Protein AF-A0A1G1I3Z3-F1 (afdb_monomer)

Mean predicted aligned error: 19.78 Å

Foldseek 3Di:
DDVVVLVVVLVVCVVVLLCVLVVNDDDPSNVVLVVNCVPDPVSVVVSVVSNVVVVVVVVVCVVCVVVDPVVVVDPPPPPDPPDDPVVVVVVVVVVVVPCVVVVVVVVVVVVVVVVCVVPPDPPDPPPPPPPVDDPDPDDKDWDQDPPRPDIDIDDDDPVPPPPPPDDDD

pLDDT: mean 73.21, std 15.79, range [43.88, 97.88]

Sequence (169 aa):
MNPNVEDRECGTLEPALSAFADDEVFGPERDAVVRHLAACEACRRTLETYRRVGAALREQVSADAQRDLSAIGWPPRRAAPALTRRRRLLYDVTRWFDPWPVLAGSAALAALVIGVLWSAPGPEPSNRVDIERLDAAGPVMVIPGNGGRMTIIWLFDADDQPAPAATET

Radius of gyration: 39.9 Å; Cα contacts (8 Å, |Δi|>4): 50; chains: 1; bounding box: 52×58×113 Å

Structure (mmCIF, N/CA/C/O backbone):
data_AF-A0A1G1I3Z3-F1
#
_entry.id   AF-A0A1G1I3Z3-F1
#
loop_
_atom_site.group_PDB
_atom_site.id
_atom_site.type_symbol
_atom_site.label_atom_id
_atom_site.label_alt_id
_atom_site.label_comp_id
_atom_site.label_asym_id
_atom_site.label_entity_id
_atom_site.label_seq_id
_atom_site.pdbx_PDB_ins_code
_atom_site.Cartn_x
_atom_site.Cartn_y
_atom_site.Cartn_z
_atom_site.occupancy
_atom_site.B_iso_or_equiv
_atom_site.auth_seq_id
_atom_site.auth_comp_id
_atom_site.auth_asym_id
_atom_site.auth_atom_id
_atom_site.pdbx_PDB_model_num
ATOM 1 N N . MET A 1 1 ? 0.026 -33.076 -5.834 1.00 50.31 1 MET A N 1
ATOM 2 C CA . MET A 1 1 ? 0.078 -31.757 -5.172 1.00 50.31 1 MET A CA 1
ATOM 3 C C . MET A 1 1 ? -0.814 -31.795 -3.946 1.00 50.31 1 MET A C 1
ATOM 5 O O . MET A 1 1 ? -1.866 -32.417 -4.010 1.00 50.31 1 MET A O 1
ATOM 9 N N . ASN A 1 2 ? -0.357 -31.239 -2.826 1.00 43.88 2 ASN A N 1
ATOM 10 C CA . ASN A 1 2 ? -1.064 -31.259 -1.546 1.00 43.88 2 ASN A CA 1
ATOM 11 C C . ASN A 1 2 ? -1.784 -29.901 -1.393 1.00 43.88 2 ASN A C 1
ATOM 13 O O . ASN A 1 2 ? -1.079 -28.894 -1.303 1.00 43.88 2 ASN A O 1
ATOM 17 N N . PRO A 1 3 ? -3.128 -29.841 -1.386 1.00 60.09 3 PRO A N 1
ATOM 18 C CA . PRO A 1 3 ? -3.885 -28.583 -1.507 1.00 60.09 3 PRO A CA 1
ATOM 19 C C . PRO A 1 3 ? -3.571 -27.559 -0.400 1.00 60.09 3 PRO A C 1
ATOM 21 O O . PRO A 1 3 ? -3.632 -26.358 -0.619 1.00 60.09 3 PRO A O 1
ATOM 24 N N . ASN A 1 4 ? -3.120 -28.015 0.772 1.00 58.44 4 ASN A N 1
ATOM 25 C CA . ASN A 1 4 ? -2.793 -27.142 1.905 1.00 58.44 4 ASN A CA 1
ATOM 26 C C . ASN A 1 4 ? -1.506 -26.304 1.739 1.00 58.44 4 ASN A C 1
ATOM 28 O O . ASN A 1 4 ? -1.291 -25.363 2.505 1.00 58.44 4 ASN A O 1
ATOM 32 N N . VAL A 1 5 ? -0.609 -26.661 0.811 1.00 59.75 5 VAL A N 1
ATOM 33 C CA . VAL A 1 5 ? 0.630 -25.891 0.568 1.00 59.75 5 VAL A CA 1
ATOM 34 C C . VAL A 1 5 ? 0.358 -24.718 -0.374 1.00 59.75 5 VAL A C 1
ATOM 36 O O . VAL A 1 5 ? 0.888 -23.629 -0.163 1.00 59.75 5 VAL A O 1
ATOM 39 N N . GLU A 1 6 ? -0.526 -24.920 -1.352 1.00 63.41 6 GLU A N 1
ATOM 40 C CA . GLU A 1 6 ? -0.908 -23.907 -2.340 1.00 63.41 6 GLU A CA 1
ATOM 41 C C . GLU A 1 6 ? -1.582 -22.702 -1.660 1.00 63.41 6 GLU A C 1
ATOM 43 O O . GLU A 1 6 ? -1.252 -21.560 -1.975 1.00 63.41 6 GLU A O 1
ATOM 48 N N . ASP A 1 7 ? -2.413 -22.933 -0.639 1.00 67.56 7 ASP A N 1
ATOM 49 C CA . ASP A 1 7 ? -3.120 -21.864 0.080 1.00 67.56 7 ASP A CA 1
ATOM 50 C C . ASP A 1 7 ? -2.188 -20.929 0.876 1.00 67.56 7 ASP A C 1
ATOM 52 O O . ASP A 1 7 ? -2.394 -19.712 0.905 1.00 67.56 7 ASP A O 1
ATOM 56 N N . ARG A 1 8 ? -1.126 -21.460 1.502 1.00 74.31 8 ARG A N 1
ATOM 57 C CA . ARG A 1 8 ? -0.171 -20.641 2.280 1.00 74.31 8 ARG A CA 1
ATOM 58 C C . ARG A 1 8 ? 0.728 -19.786 1.389 1.00 74.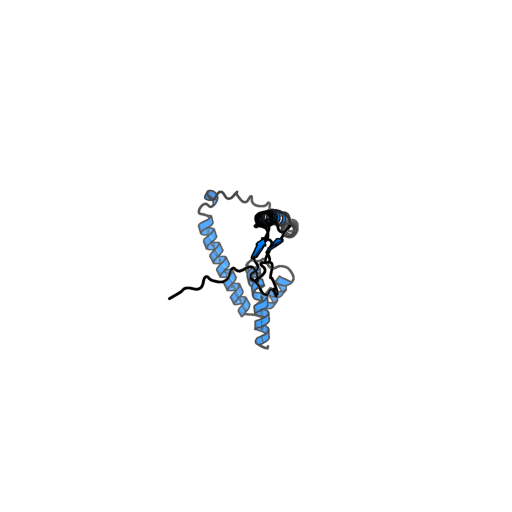31 8 ARG A C 1
ATOM 60 O O . ARG A 1 8 ? 1.027 -18.641 1.736 1.00 74.31 8 ARG A O 1
ATOM 67 N N . GLU A 1 9 ? 1.150 -20.325 0.248 1.00 77.56 9 GLU A N 1
ATOM 68 C CA . GLU A 1 9 ? 1.949 -19.572 -0.724 1.00 77.56 9 GLU A CA 1
ATOM 69 C C . GLU A 1 9 ? 1.116 -18.474 -1.396 1.00 77.56 9 GLU A C 1
ATOM 71 O O . GLU A 1 9 ? 1.606 -17.354 -1.554 1.00 77.56 9 GLU A O 1
ATOM 76 N N . CYS A 1 10 ? -0.161 -18.745 -1.696 1.00 88.38 10 CYS A N 1
ATOM 77 C CA . CYS A 1 10 ? -1.087 -17.741 -2.224 1.00 88.38 10 CYS A CA 1
ATOM 78 C C . CYS A 1 10 ? -1.277 -16.565 -1.254 1.00 88.38 10 CYS A C 1
ATOM 80 O O . CYS A 1 10 ? -1.173 -15.412 -1.670 1.00 88.38 10 CYS A O 1
ATOM 82 N N . GLY A 1 11 ? -1.504 -16.839 0.038 1.00 84.56 11 GLY A N 1
ATOM 83 C CA . GLY A 1 11 ? -1.697 -15.786 1.043 1.00 84.56 11 GLY A CA 1
ATOM 84 C C . GLY A 1 11 ? -0.465 -14.896 1.242 1.00 84.56 11 GLY A C 1
ATOM 85 O O . GLY A 1 11 ? -0.589 -13.703 1.495 1.00 84.56 11 GLY A O 1
ATOM 86 N N . THR A 1 12 ? 0.738 -15.448 1.063 1.00 87.31 12 THR A N 1
ATOM 87 C CA . THR A 1 12 ? 1.986 -14.673 1.183 1.00 87.31 12 THR A CA 1
ATOM 88 C C . THR A 1 12 ? 2.199 -13.734 -0.012 1.00 87.31 12 THR A C 1
ATOM 90 O O . THR A 1 12 ? 2.815 -12.680 0.130 1.00 87.31 12 THR A O 1
ATOM 93 N N . LEU A 1 13 ? 1.681 -14.097 -1.190 1.00 89.00 13 LEU A N 1
ATOM 94 C CA . LEU A 1 13 ? 1.844 -13.340 -2.435 1.00 89.00 13 LEU A CA 1
ATOM 95 C C . LEU A 1 13 ? 0.764 -12.277 -2.665 1.00 89.00 13 LEU A C 1
ATOM 97 O O . LEU A 1 13 ? 0.909 -11.474 -3.584 1.00 89.00 13 LEU A O 1
ATOM 101 N N . GLU A 1 14 ? -0.297 -12.237 -1.858 1.00 88.50 14 GLU A N 1
ATOM 102 C CA . GLU A 1 14 ? -1.403 -11.287 -2.032 1.00 88.50 14 GLU A CA 1
ATOM 103 C C . GLU A 1 14 ? -0.948 -9.810 -2.066 1.00 88.50 14 GLU A C 1
ATOM 105 O O . GLU A 1 14 ? -1.301 -9.118 -3.028 1.00 88.50 14 GLU A O 1
ATOM 110 N N . PRO A 1 15 ? -0.094 -9.316 -1.141 1.00 91.31 15 PRO A N 1
ATOM 111 C CA . PRO A 1 15 ? 0.392 -7.934 -1.208 1.00 91.31 15 PRO A CA 1
ATOM 112 C C . PRO A 1 15 ? 1.215 -7.663 -2.476 1.00 91.31 15 PRO A C 1
ATOM 114 O O . PRO A 1 15 ? 1.064 -6.620 -3.116 1.00 91.31 15 PRO A O 1
ATOM 117 N N . ALA A 1 16 ? 2.041 -8.633 -2.882 1.00 94.62 16 ALA A N 1
ATOM 118 C CA . ALA A 1 16 ? 2.872 -8.537 -4.077 1.00 94.62 16 ALA A CA 1
ATOM 119 C C . ALA A 1 16 ? 2.039 -8.565 -5.370 1.00 94.62 16 ALA A C 1
ATOM 121 O O . ALA A 1 16 ? 2.425 -7.945 -6.356 1.00 94.62 16 ALA A O 1
ATOM 122 N N . LEU A 1 17 ? 0.879 -9.234 -5.387 1.00 96.12 17 LEU A N 1
ATOM 123 C CA . LEU A 1 17 ? -0.027 -9.245 -6.541 1.00 96.12 17 LEU A CA 1
ATOM 124 C C . LEU A 1 17 ? -0.664 -7.879 -6.796 1.00 96.12 17 LEU A C 1
ATOM 126 O O . LEU A 1 17 ? -0.789 -7.494 -7.959 1.00 96.12 17 LEU A O 1
ATOM 130 N N . SER A 1 18 ? -1.048 -7.153 -5.740 1.00 95.50 18 SER A N 1
ATOM 131 C CA . SER A 1 18 ? -1.557 -5.783 -5.879 1.00 95.50 18 SER A CA 1
ATOM 132 C C . SER A 1 18 ? -0.471 -4.865 -6.438 1.00 95.50 18 SER A C 1
ATOM 134 O O . SER A 1 18 ? -0.679 -4.238 -7.470 1.00 95.50 18 SER A O 1
ATOM 136 N N . ALA A 1 19 ? 0.722 -4.869 -5.836 1.00 95.69 19 ALA A N 1
ATOM 137 C CA . ALA A 1 19 ? 1.852 -4.076 -6.324 1.00 95.69 19 ALA A CA 1
ATOM 138 C C . ALA A 1 19 ? 2.255 -4.459 -7.764 1.00 95.69 19 ALA A C 1
ATOM 140 O O . ALA A 1 19 ? 2.593 -3.608 -8.584 1.00 95.69 19 ALA A O 1
ATOM 141 N N . PHE A 1 20 ? 2.180 -5.746 -8.119 1.00 97.12 20 PHE A N 1
ATOM 142 C CA . PHE A 1 20 ? 2.448 -6.215 -9.479 1.00 97.12 20 PHE A CA 1
ATOM 143 C C . PHE A 1 20 ? 1.389 -5.730 -10.481 1.00 97.12 20 PHE A C 1
ATOM 145 O O . PHE A 1 20 ? 1.719 -5.498 -11.644 1.00 97.12 20 PHE A O 1
ATOM 152 N N . ALA A 1 21 ? 0.128 -5.565 -10.063 1.00 97.06 21 ALA A N 1
ATOM 153 C CA . ALA A 1 21 ? -0.932 -5.014 -10.911 1.00 97.06 21 ALA A CA 1
ATOM 154 C C . ALA A 1 21 ? -0.648 -3.559 -11.322 1.00 97.06 21 ALA A C 1
ATOM 156 O O . ALA A 1 21 ? -0.979 -3.175 -12.446 1.00 97.06 21 ALA A O 1
ATOM 157 N N . ASP A 1 22 ? 0.014 -2.809 -10.441 1.00 95.38 22 ASP A N 1
ATOM 158 C CA . ASP A 1 22 ? 0.396 -1.409 -10.628 1.00 95.38 22 ASP A CA 1
ATOM 159 C C . ASP A 1 22 ? 1.822 -1.232 -11.198 1.00 95.38 22 ASP A C 1
ATOM 161 O O . ASP A 1 22 ? 2.313 -0.110 -11.317 1.00 95.38 22 ASP A O 1
ATOM 165 N N . ASP A 1 23 ? 2.472 -2.327 -11.625 1.00 96.25 23 ASP A N 1
ATOM 166 C CA . ASP A 1 23 ? 3.851 -2.358 -12.153 1.00 96.25 23 ASP A CA 1
ATOM 167 C C . ASP A 1 23 ? 4.921 -1.876 -11.137 1.00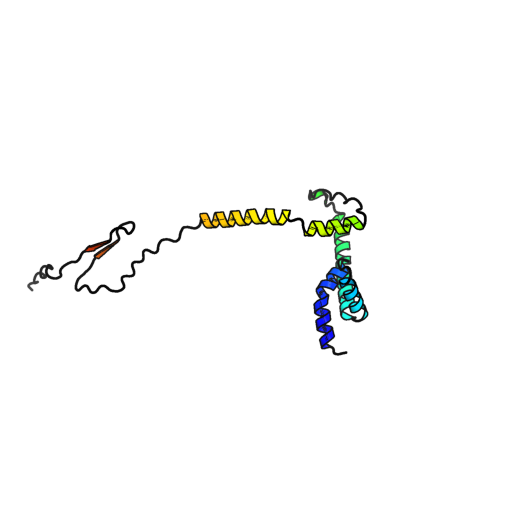 96.25 23 ASP A C 1
ATOM 169 O O . ASP A 1 23 ? 5.992 -1.392 -11.516 1.00 96.25 23 ASP A O 1
ATOM 173 N N . GLU A 1 24 ? 4.664 -2.051 -9.836 1.00 96.31 24 GLU A N 1
ATOM 174 C CA . GLU A 1 24 ? 5.538 -1.612 -8.732 1.00 96.31 24 GLU A CA 1
ATOM 175 C C . GLU A 1 24 ? 6.498 -2.699 -8.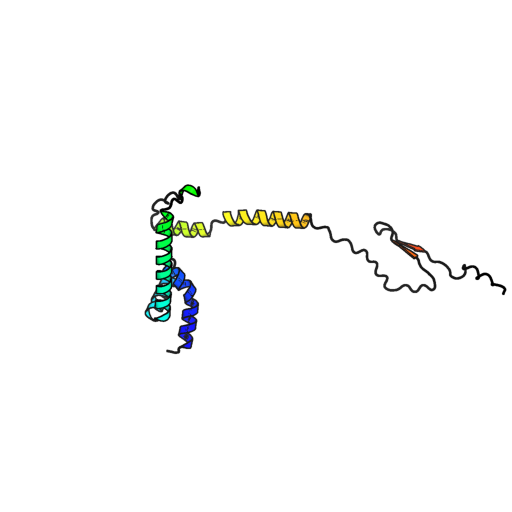213 1.00 96.31 24 GLU A C 1
ATOM 177 O O . GLU A 1 24 ? 7.345 -2.432 -7.362 1.00 96.31 24 GLU A O 1
ATOM 182 N N . VAL A 1 25 ? 6.409 -3.929 -8.728 1.00 95.12 25 VAL A N 1
ATOM 183 C CA . VAL A 1 25 ? 7.276 -5.049 -8.320 1.00 95.12 25 VAL A CA 1
ATOM 184 C C . VAL A 1 25 ? 8.420 -5.244 -9.315 1.00 95.12 25 VAL A C 1
ATOM 186 O O . VAL A 1 25 ? 8.206 -5.382 -10.525 1.00 95.12 25 VAL A O 1
ATOM 189 N N . PHE A 1 26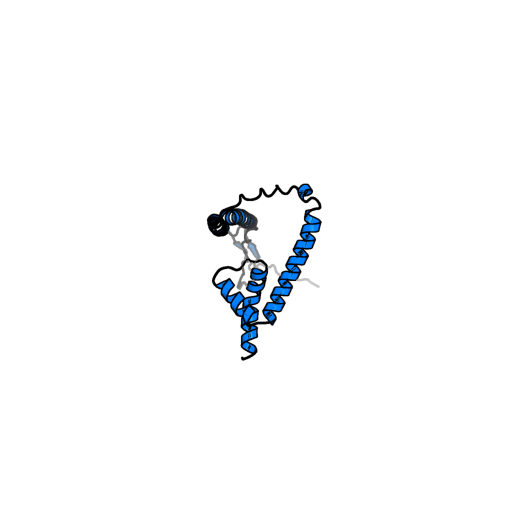 ? 9.654 -5.333 -8.809 1.00 93.38 26 PHE A N 1
ATOM 190 C CA . PHE A 1 26 ? 10.868 -5.402 -9.627 1.00 93.38 26 PHE A CA 1
ATOM 191 C C . PHE A 1 26 ? 11.810 -6.540 -9.217 1.00 93.38 26 PHE A C 1
ATOM 193 O O . PHE A 1 26 ? 11.756 -7.073 -8.112 1.00 93.38 26 PHE A O 1
ATOM 200 N N . GLY A 1 27 ? 12.721 -6.895 -10.127 1.00 95.12 27 GLY A N 1
ATOM 201 C CA . GLY A 1 27 ? 13.814 -7.824 -9.841 1.00 95.12 27 GLY A CA 1
ATOM 202 C C . GLY A 1 27 ? 13.341 -9.233 -9.438 1.00 95.12 27 GLY A C 1
ATOM 203 O O . GLY A 1 27 ? 12.358 -9.720 -9.998 1.00 95.12 27 GLY A O 1
ATOM 204 N N . PRO A 1 28 ? 14.021 -9.889 -8.478 1.00 92.81 28 PRO A N 1
ATOM 205 C CA . PRO A 1 28 ? 13.729 -11.272 -8.087 1.00 92.81 28 PRO A CA 1
ATOM 206 C C . PRO A 1 28 ? 12.299 -11.505 -7.586 1.00 92.81 28 PRO A C 1
ATOM 208 O O . PRO A 1 28 ? 11.745 -12.588 -7.771 1.00 92.81 28 PRO A O 1
ATOM 211 N N . GLU A 1 29 ? 11.692 -10.493 -6.963 1.00 92.12 29 GLU A N 1
ATOM 212 C CA . GLU A 1 29 ? 10.310 -10.557 -6.487 1.00 92.12 29 GLU A CA 1
ATOM 213 C C . GLU A 1 29 ? 9.329 -10.642 -7.662 1.00 92.12 29 GLU A C 1
ATOM 215 O O . GLU A 1 29 ? 8.413 -11.465 -7.658 1.00 92.12 29 GLU A O 1
ATOM 220 N N . ARG A 1 30 ? 9.588 -9.882 -8.736 1.00 96.38 30 ARG A N 1
ATOM 221 C CA . ARG A 1 30 ? 8.792 -9.941 -9.968 1.00 96.38 30 ARG A CA 1
ATOM 222 C C . ARG A 1 30 ? 8.847 -11.333 -10.588 1.00 96.38 30 ARG A C 1
ATOM 224 O O . ARG A 1 30 ? 7.813 -11.868 -10.985 1.00 96.38 30 ARG A O 1
ATOM 231 N N . ASP A 1 31 ? 10.034 -11.933 -10.632 1.00 96.06 31 ASP A N 1
ATOM 232 C CA . ASP A 1 31 ? 10.225 -13.281 -11.172 1.00 96.06 31 ASP A CA 1
ATOM 233 C C . ASP A 1 31 ? 9.492 -14.339 -10.336 1.00 96.06 31 ASP A C 1
ATOM 235 O O . ASP A 1 31 ? 8.941 -15.293 -10.888 1.00 96.06 31 ASP A O 1
ATOM 239 N N . ALA A 1 32 ? 9.453 -14.173 -9.009 1.00 93.94 32 ALA A N 1
ATOM 240 C CA . ALA A 1 32 ? 8.697 -15.047 -8.117 1.00 93.94 32 ALA A CA 1
ATOM 241 C C . ALA A 1 32 ? 7.184 -14.955 -8.374 1.00 93.94 32 ALA A C 1
ATOM 243 O O . ALA A 1 32 ? 6.536 -15.992 -8.536 1.00 93.94 32 ALA A O 1
ATOM 244 N N . VAL A 1 33 ? 6.643 -13.737 -8.501 1.00 95.94 33 VAL A N 1
ATOM 245 C CA . VAL A 1 33 ? 5.226 -13.509 -8.828 1.00 95.94 33 VAL A CA 1
ATOM 246 C C . VAL A 1 33 ? 4.878 -14.108 -10.193 1.00 95.94 33 VAL A C 1
ATOM 248 O O . VAL A 1 33 ? 3.906 -14.852 -10.305 1.00 95.94 33 VAL A O 1
ATOM 251 N N . VAL A 1 34 ? 5.692 -13.864 -11.226 1.00 97.31 34 VAL A N 1
ATOM 252 C CA . VAL A 1 34 ? 5.470 -14.417 -12.576 1.00 97.31 34 VAL A CA 1
ATOM 253 C C . VAL A 1 34 ? 5.474 -15.945 -12.560 1.00 97.31 34 VAL A C 1
ATOM 255 O O . VAL A 1 34 ? 4.596 -16.571 -13.156 1.00 97.31 34 VAL A O 1
ATOM 258 N N . ARG A 1 35 ? 6.427 -16.558 -11.850 1.00 95.31 35 ARG A N 1
ATOM 259 C CA . ARG A 1 35 ? 6.512 -18.017 -11.722 1.00 95.31 35 ARG A CA 1
ATOM 260 C C . ARG A 1 35 ? 5.282 -18.594 -11.026 1.00 95.31 35 ARG A C 1
ATOM 262 O O . ARG A 1 35 ? 4.750 -19.599 -11.487 1.00 95.31 35 ARG A O 1
ATOM 269 N N . HIS A 1 36 ? 4.812 -17.954 -9.958 1.00 94.94 36 HIS A N 1
ATOM 270 C CA . HIS A 1 36 ? 3.609 -18.392 -9.256 1.00 94.94 36 HIS A CA 1
ATOM 271 C C . HIS A 1 36 ? 2.351 -18.230 -10.124 1.00 94.94 36 HIS A C 1
ATOM 273 O O . HIS A 1 36 ? 1.545 -19.152 -10.217 1.00 94.94 36 HIS A O 1
ATOM 279 N N . LEU A 1 37 ? 2.209 -17.109 -10.840 1.00 96.00 37 LEU A N 1
ATOM 280 C CA . LEU A 1 37 ? 1.090 -16.872 -11.762 1.00 96.00 37 LEU A CA 1
ATOM 281 C C . LEU A 1 37 ? 1.028 -17.893 -12.906 1.00 96.00 37 LEU A C 1
ATOM 283 O O . LEU A 1 37 ? -0.062 -18.192 -13.391 1.00 96.00 37 LEU A O 1
ATOM 287 N N . ALA A 1 38 ? 2.168 -18.446 -13.329 1.00 95.75 38 ALA A N 1
ATOM 288 C CA . ALA A 1 38 ? 2.203 -19.512 -14.328 1.00 95.75 38 ALA A CA 1
ATOM 289 C C . ALA A 1 38 ? 1.587 -20.829 -13.819 1.00 95.75 38 ALA A C 1
ATOM 291 O O . ALA A 1 38 ? 1.066 -21.602 -14.619 1.00 95.75 38 ALA A O 1
ATOM 292 N N . ALA A 1 39 ? 1.625 -21.072 -12.505 1.00 92.88 39 ALA A N 1
ATOM 293 C CA . ALA A 1 39 ? 1.132 -22.299 -11.882 1.00 92.88 39 ALA A CA 1
ATOM 294 C C . ALA A 1 39 ? -0.242 -22.142 -11.203 1.00 92.88 39 ALA A C 1
ATOM 296 O O . ALA A 1 39 ? -0.982 -23.117 -11.104 1.00 92.88 39 ALA A O 1
ATOM 297 N N . CYS A 1 40 ? -0.612 -20.936 -10.755 1.00 93.81 40 CYS A N 1
ATOM 298 C CA . CYS A 1 40 ? -1.796 -20.709 -9.925 1.00 93.81 40 CYS A CA 1
ATOM 299 C C . CYS A 1 40 ? -2.907 -19.936 -10.657 1.00 93.81 40 CYS A C 1
ATOM 301 O O . CYS A 1 40 ? -2.792 -18.748 -10.967 1.00 93.81 40 CYS A O 1
ATOM 303 N N . GLU A 1 41 ? -4.044 -20.592 -10.908 1.00 93.31 41 GLU A N 1
ATOM 304 C CA . GLU A 1 41 ? -5.211 -19.957 -11.537 1.00 93.31 41 GLU A CA 1
ATOM 305 C C . GLU A 1 41 ? -5.992 -19.022 -10.605 1.00 93.31 41 GLU A C 1
ATOM 307 O O . GLU A 1 41 ? -6.558 -18.029 -11.065 1.00 93.31 41 GLU A O 1
ATOM 312 N N . ALA A 1 42 ? -6.010 -19.293 -9.298 1.00 92.12 42 ALA A N 1
ATOM 313 C CA . ALA A 1 42 ? -6.652 -18.410 -8.326 1.00 92.12 42 ALA A CA 1
ATOM 314 C C . ALA A 1 42 ? -5.983 -17.026 -8.317 1.00 92.12 42 ALA A C 1
ATOM 316 O O . ALA A 1 42 ? -6.655 -16.022 -8.549 1.00 92.12 42 ALA A O 1
ATOM 317 N N . CYS A 1 43 ? -4.653 -16.975 -8.195 1.00 95.31 43 CYS A N 1
ATOM 318 C CA . CYS A 1 43 ? -3.897 -15.722 -8.218 1.00 95.31 43 CYS A CA 1
ATOM 319 C C . CYS A 1 43 ? -4.003 -14.975 -9.554 1.00 95.31 43 CYS A C 1
ATOM 321 O O . CYS A 1 43 ? -4.062 -13.746 -9.555 1.00 95.31 43 CYS A O 1
ATOM 323 N N . ARG A 1 44 ? -4.109 -15.683 -10.692 1.00 96.25 44 ARG A N 1
ATOM 324 C CA . ARG A 1 44 ? -4.392 -15.047 -11.994 1.00 96.25 44 ARG A CA 1
ATOM 325 C C . ARG A 1 44 ? -5.745 -14.331 -12.003 1.00 96.25 44 ARG A C 1
ATOM 327 O O . ARG A 1 44 ? -5.826 -13.198 -12.472 1.00 96.25 44 ARG A O 1
ATOM 334 N N . ARG A 1 45 ? -6.794 -14.954 -11.455 1.00 95.94 45 ARG A N 1
ATOM 335 C CA . ARG A 1 45 ? -8.128 -14.334 -11.342 1.00 95.94 45 ARG A CA 1
ATOM 336 C C . ARG A 1 45 ? -8.126 -13.127 -10.400 1.00 95.94 45 ARG A C 1
ATOM 338 O O . ARG A 1 45 ? -8.767 -12.118 -10.703 1.00 95.94 45 ARG A O 1
ATOM 345 N N . THR A 1 46 ? -7.384 -13.201 -9.297 1.00 95.62 46 THR A N 1
ATOM 346 C CA . THR A 1 46 ? -7.205 -12.072 -8.372 1.00 95.62 46 THR A CA 1
ATOM 347 C C . THR A 1 46 ? -6.495 -10.902 -9.054 1.00 95.62 46 THR A C 1
ATOM 349 O O . THR A 1 46 ? -7.012 -9.787 -9.043 1.00 95.62 46 THR A O 1
ATOM 352 N N . LEU A 1 47 ? -5.380 -11.157 -9.749 1.00 97.44 47 LEU A N 1
ATOM 353 C CA . LEU A 1 47 ? -4.651 -10.135 -10.506 1.00 97.44 47 LEU A CA 1
ATOM 354 C C . LEU A 1 47 ? -5.534 -9.446 -11.557 1.00 97.44 47 LEU A C 1
ATOM 356 O O . LEU A 1 47 ? -5.517 -8.223 -11.688 1.00 97.44 47 LEU A O 1
ATOM 360 N N . GLU A 1 48 ? -6.339 -10.217 -12.288 1.00 97.88 48 GLU A N 1
ATOM 361 C CA . GLU A 1 48 ? -7.280 -9.674 -13.272 1.00 97.88 48 GLU A CA 1
ATOM 362 C C . GLU A 1 48 ? -8.357 -8.793 -12.622 1.00 97.88 48 GLU A C 1
ATOM 364 O O . GLU A 1 48 ? -8.845 -7.827 -13.207 1.00 97.88 48 GLU A O 1
ATOM 369 N N . THR A 1 49 ? -8.737 -9.105 -11.385 1.00 97.56 49 THR A N 1
ATOM 370 C CA . THR A 1 49 ? -9.676 -8.288 -10.611 1.00 97.56 49 THR A CA 1
ATOM 371 C C . THR A 1 49 ? -9.043 -6.954 -10.225 1.00 97.56 49 THR A C 1
ATOM 373 O O . THR A 1 49 ? -9.653 -5.917 -10.478 1.00 97.56 49 THR A O 1
ATOM 376 N N . TYR A 1 50 ? -7.801 -6.952 -9.729 1.00 97.56 50 TYR A N 1
ATOM 377 C CA . TYR A 1 50 ? -7.068 -5.712 -9.445 1.00 97.56 50 TYR A CA 1
ATOM 378 C C . TYR A 1 50 ? -6.909 -4.839 -10.692 1.00 97.56 50 TYR A C 1
ATOM 380 O O . TYR A 1 50 ? -7.213 -3.649 -10.654 1.00 97.56 50 TYR A O 1
ATOM 388 N N . ARG A 1 51 ? -6.542 -5.434 -11.833 1.00 97.19 51 ARG A N 1
ATOM 389 C CA . ARG A 1 51 ? -6.410 -4.703 -13.104 1.00 97.19 51 ARG A CA 1
ATOM 390 C C . ARG A 1 51 ? -7.716 -4.062 -13.558 1.00 97.19 51 ARG A C 1
ATOM 392 O O . ARG A 1 51 ? -7.698 -2.915 -14.001 1.00 97.19 51 ARG A O 1
ATOM 399 N N . ARG A 1 52 ? -8.843 -4.768 -13.427 1.00 97.62 52 ARG A N 1
ATOM 400 C CA . ARG A 1 52 ? -10.170 -4.226 -13.761 1.00 97.62 52 ARG A CA 1
ATOM 401 C C . ARG A 1 52 ? -10.558 -3.065 -12.850 1.00 97.62 52 ARG A C 1
ATOM 403 O O . ARG A 1 52 ? -11.011 -2.042 -13.355 1.00 97.62 52 ARG A O 1
ATOM 410 N N . VAL A 1 53 ? -10.328 -3.186 -11.542 1.00 97.00 53 VAL A N 1
ATOM 411 C CA . VAL A 1 53 ? -10.574 -2.090 -10.589 1.00 97.00 53 VAL A CA 1
ATOM 412 C C . VAL A 1 53 ? -9.691 -0.882 -10.914 1.00 97.00 53 VAL A C 1
ATOM 414 O O . VAL A 1 53 ? -10.203 0.227 -11.052 1.00 97.00 53 VAL A O 1
ATOM 417 N N . GLY A 1 54 ? -8.387 -1.083 -11.126 1.00 94.69 54 GLY A N 1
ATOM 418 C CA . GLY A 1 54 ? -7.459 -0.007 -11.486 1.00 94.69 54 GLY A CA 1
ATOM 419 C C . GLY A 1 54 ? -7.781 0.652 -12.833 1.00 94.69 54 GLY A C 1
ATOM 420 O O . GLY A 1 54 ? -7.605 1.860 -12.999 1.00 94.69 54 GLY A O 1
ATOM 421 N N . ALA A 1 55 ? -8.286 -0.107 -13.809 1.00 94.12 55 ALA A N 1
ATOM 422 C CA . ALA A 1 55 ? -8.785 0.443 -15.069 1.00 94.12 55 ALA A CA 1
ATOM 423 C C . ALA A 1 55 ? -10.030 1.318 -14.854 1.00 94.12 55 ALA A C 1
ATOM 42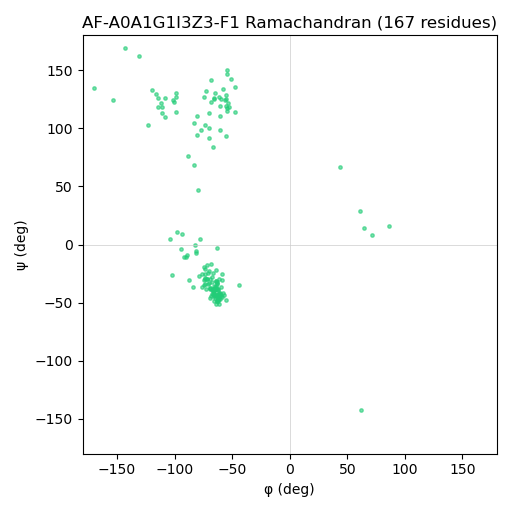5 O O . ALA A 1 55 ? -10.035 2.464 -15.300 1.00 94.12 55 ALA A O 1
ATOM 426 N N . ALA A 1 56 ? -11.025 0.827 -14.108 1.00 95.06 56 ALA A N 1
ATOM 427 C CA . ALA A 1 56 ? -12.246 1.574 -13.809 1.00 95.06 56 ALA A CA 1
ATOM 428 C C . ALA A 1 56 ? -11.959 2.873 -13.035 1.00 95.06 56 ALA A C 1
ATOM 430 O O . ALA A 1 56 ? -12.500 3.926 -13.364 1.00 95.06 56 ALA A O 1
ATOM 431 N N . LEU A 1 57 ? -11.058 2.832 -12.047 1.00 92.88 57 LEU A N 1
ATOM 432 C CA . LEU A 1 57 ? -10.648 4.026 -11.303 1.00 92.88 57 LEU A CA 1
ATOM 433 C C . LEU A 1 57 ? -9.962 5.056 -12.208 1.00 92.88 57 LEU A C 1
ATOM 435 O O . LEU A 1 57 ? -10.282 6.240 -12.139 1.00 92.88 57 LEU A O 1
ATOM 439 N N . ARG A 1 58 ? -9.050 4.623 -13.089 1.00 89.25 58 ARG A N 1
ATOM 440 C CA . ARG A 1 58 ? -8.382 5.527 -14.041 1.00 89.25 58 ARG A CA 1
ATO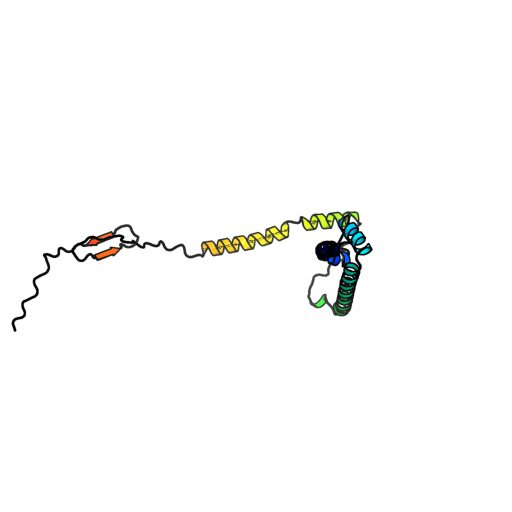M 441 C C . ARG A 1 58 ? -9.354 6.140 -15.039 1.00 89.25 58 ARG A C 1
ATOM 443 O O . ARG A 1 58 ? -9.192 7.308 -15.380 1.00 89.25 58 ARG A O 1
ATOM 450 N N . GLU A 1 59 ? -10.348 5.386 -15.490 1.00 90.50 59 GLU A N 1
ATOM 451 C CA . GLU A 1 59 ? -11.391 5.883 -16.387 1.00 90.50 59 GLU A CA 1
ATOM 452 C C . GLU A 1 59 ? -12.221 6.990 -15.719 1.00 90.50 59 GLU A C 1
ATOM 454 O O . GLU A 1 59 ? -12.351 8.078 -16.279 1.00 90.50 59 GLU A O 1
ATOM 459 N N . GLN A 1 60 ? -12.684 6.763 -14.484 1.00 89.94 60 GLN A N 1
ATOM 460 C CA . GLN A 1 60 ? -13.437 7.760 -13.711 1.00 89.94 60 GLN A CA 1
ATOM 461 C C . GLN A 1 60 ? -12.602 9.012 -13.421 1.00 89.94 60 GLN A C 1
ATOM 463 O O . GLN A 1 60 ? -13.042 10.133 -13.670 1.00 89.94 60 GLN A O 1
ATOM 468 N N . VAL A 1 61 ? -11.358 8.831 -12.965 1.00 86.81 61 VAL A N 1
ATOM 469 C CA . VAL A 1 61 ? -10.457 9.957 -12.684 1.00 86.81 61 VAL A CA 1
ATOM 470 C C . VAL A 1 61 ? -10.126 10.730 -13.954 1.00 86.81 61 VAL A C 1
ATOM 472 O O . VAL A 1 61 ? -10.019 11.945 -13.890 1.00 86.81 61 VAL A O 1
ATOM 475 N N . SER A 1 62 ? -9.986 10.084 -15.113 1.00 78.06 62 SER A N 1
ATOM 476 C CA . SER A 1 62 ? -9.705 10.794 -16.370 1.00 78.06 62 SER A CA 1
ATOM 477 C C . SER A 1 62 ? -10.903 11.626 -16.833 1.00 78.06 62 SER A C 1
ATOM 479 O O . SER A 1 62 ? -10.716 12.742 -17.316 1.00 78.06 62 SER A O 1
ATOM 481 N N . ALA A 1 63 ? -12.125 11.120 -16.639 1.00 73.94 63 ALA A N 1
ATOM 482 C CA . ALA A 1 63 ? -13.349 11.854 -16.952 1.00 73.94 63 ALA A CA 1
ATOM 483 C C . ALA A 1 63 ? -13.524 13.099 -16.061 1.00 73.94 63 ALA A C 1
ATOM 485 O O . ALA A 1 63 ? -13.917 14.159 -16.553 1.00 73.94 63 ALA A O 1
ATOM 486 N N . ASP A 1 64 ? -13.180 12.996 -14.774 1.00 65.94 64 ASP A N 1
ATOM 487 C CA . ASP A 1 64 ? -13.297 14.103 -13.819 1.00 65.94 64 ASP A CA 1
ATOM 488 C C . ASP A 1 64 ? -12.072 15.026 -13.777 1.00 65.94 64 ASP A C 1
ATOM 490 O O . ASP A 1 64 ? -12.227 16.222 -13.567 1.00 65.94 64 ASP A O 1
ATOM 494 N N . ALA A 1 65 ? -10.854 14.546 -14.041 1.00 63.75 65 ALA A N 1
ATOM 495 C CA . ALA A 1 65 ? -9.650 15.386 -14.096 1.00 63.75 65 ALA A CA 1
ATOM 496 C C . ALA A 1 65 ? -9.708 16.408 -15.242 1.00 63.75 65 ALA A C 1
ATOM 498 O O . ALA A 1 65 ? -9.038 17.441 -15.194 1.00 63.75 65 ALA A O 1
ATOM 499 N N . GLN A 1 66 ? -10.535 16.140 -16.256 1.00 56.97 66 GLN A N 1
ATOM 500 C CA . GLN A 1 66 ? -10.847 17.085 -17.321 1.00 56.97 66 GLN A CA 1
ATOM 501 C C . GLN A 1 66 ? -11.805 18.199 -16.853 1.00 56.97 66 GLN A C 1
ATOM 503 O O . GLN A 1 66 ? -11.827 19.276 -17.450 1.00 56.97 66 GLN A O 1
ATOM 508 N N . ARG A 1 67 ? -12.532 17.995 -15.743 1.00 60.22 67 ARG A N 1
ATOM 509 C CA . ARG A 1 67 ? -13.269 19.035 -15.007 1.00 60.22 67 ARG A CA 1
ATOM 510 C C . ARG A 1 67 ? -12.319 19.767 -14.057 1.00 60.22 67 ARG A C 1
ATOM 512 O O . ARG A 1 67 ? -12.376 19.651 -12.843 1.00 60.22 67 ARG A O 1
ATOM 519 N N . ASP A 1 68 ? -11.419 20.514 -14.673 1.00 62.31 68 ASP A N 1
ATOM 520 C CA . ASP A 1 68 ? -10.764 21.698 -14.131 1.00 62.31 68 ASP A CA 1
ATOM 521 C C . ASP A 1 68 ? -10.258 21.637 -12.673 1.00 62.31 68 ASP A C 1
ATOM 523 O O . ASP A 1 68 ? -10.673 22.385 -11.786 1.00 62.31 68 ASP A O 1
ATOM 527 N N . LEU A 1 69 ? -9.246 20.795 -12.439 1.00 60.62 69 LEU A N 1
ATOM 528 C CA . LEU A 1 69 ? -8.446 20.815 -11.205 1.00 60.62 69 LEU A CA 1
ATOM 529 C C . LEU A 1 69 ? -7.656 22.129 -11.010 1.00 60.62 69 LEU A C 1
ATOM 531 O O . LEU A 1 69 ? -6.996 22.292 -9.980 1.00 60.62 69 LEU A O 1
ATOM 535 N N . SER A 1 70 ? -7.713 23.076 -11.959 1.00 61.28 70 SER A N 1
ATOM 536 C CA . SER A 1 70 ? -7.083 24.394 -11.809 1.00 61.28 70 SER A CA 1
ATOM 537 C C . SER A 1 70 ? -7.737 25.236 -10.706 1.00 61.28 70 SER A C 1
ATOM 539 O O . SER A 1 70 ? -7.062 26.054 -10.080 1.00 61.28 70 SER A O 1
ATOM 541 N N . ALA A 1 71 ? -9.009 24.972 -10.382 1.00 63.06 71 ALA A N 1
ATOM 542 C CA . ALA A 1 71 ? -9.736 25.683 -9.333 1.00 63.06 71 ALA A CA 1
ATOM 543 C C . ALA A 1 71 ? -9.238 25.365 -7.908 1.00 63.06 71 ALA A C 1
ATOM 545 O O . ALA A 1 71 ? -9.419 26.173 -7.001 1.00 63.06 71 ALA A O 1
ATOM 546 N N . ILE A 1 72 ? -8.577 24.218 -7.694 1.00 69.56 72 ILE A N 1
ATOM 547 C CA . ILE A 1 72 ? -8.121 23.776 -6.360 1.00 69.56 72 ILE A CA 1
ATOM 548 C C . ILE A 1 72 ? -6.787 24.442 -5.953 1.00 69.56 72 ILE A C 1
ATOM 550 O O . ILE A 1 72 ? -6.287 24.234 -4.851 1.00 69.56 72 ILE A O 1
ATOM 554 N N . GLY A 1 73 ? -6.196 25.299 -6.795 1.00 62.56 73 GLY A N 1
ATOM 555 C CA . GLY A 1 73 ? -4.979 26.043 -6.437 1.00 62.56 73 GLY A CA 1
ATOM 556 C C . GLY A 1 73 ? -3.754 25.152 -6.198 1.00 62.56 73 GLY A C 1
ATOM 557 O O . GLY A 1 73 ? -2.748 25.608 -5.654 1.00 62.56 73 GLY A O 1
ATOM 558 N N . TRP A 1 74 ? -3.814 23.879 -6.608 1.00 61.41 74 TRP A N 1
ATOM 559 C CA . TRP A 1 74 ? -2.662 22.993 -6.551 1.00 61.41 74 TRP A CA 1
ATOM 560 C C . TRP A 1 74 ? -1.606 23.530 -7.525 1.00 61.41 74 TRP A C 1
ATOM 562 O O . TRP A 1 74 ? -1.921 23.737 -8.702 1.00 61.41 74 TRP A O 1
ATOM 572 N N . PRO A 1 75 ? -0.356 23.774 -7.089 1.00 64.06 75 PRO A N 1
ATOM 573 C CA . PRO A 1 75 ? 0.671 24.274 -7.988 1.00 64.06 75 PRO A CA 1
ATOM 574 C C . PRO A 1 75 ? 0.830 23.280 -9.144 1.00 64.06 75 PRO A C 1
ATOM 576 O O . PRO A 1 75 ? 0.907 22.073 -8.887 1.00 64.06 75 PRO A O 1
ATOM 579 N N . PRO A 1 76 ? 0.878 23.740 -10.408 1.00 58.78 76 PRO A N 1
ATOM 580 C CA . PRO A 1 76 ? 0.997 22.840 -11.542 1.00 58.78 76 PRO A CA 1
ATOM 581 C C . PRO A 1 76 ? 2.205 21.941 -11.301 1.00 58.78 76 PRO A C 1
ATOM 583 O O . PRO A 1 76 ? 3.320 22.433 -11.087 1.00 58.78 76 PRO A O 1
ATOM 586 N N . ARG A 1 77 ? 1.984 20.618 -11.285 1.00 58.91 77 ARG A N 1
ATOM 587 C CA . ARG A 1 77 ? 3.085 19.654 -11.269 1.00 58.91 77 ARG A CA 1
ATOM 588 C C . ARG A 1 77 ? 3.864 19.915 -12.546 1.00 58.91 77 ARG A C 1
ATOM 590 O O . ARG A 1 77 ? 3.456 19.488 -13.621 1.00 58.91 77 ARG A O 1
ATOM 597 N N . ARG A 1 78 ? 4.956 20.674 -12.440 1.00 60.38 78 ARG A N 1
ATOM 598 C CA . ARG A 1 78 ? 5.900 20.845 -13.541 1.00 60.38 78 ARG A CA 1
ATOM 599 C C . ARG A 1 78 ? 6.290 19.434 -13.939 1.00 60.38 78 ARG A C 1
ATOM 601 O O . ARG A 1 78 ? 6.788 18.696 -13.087 1.00 60.38 78 ARG A O 1
ATOM 608 N N . ALA A 1 79 ? 5.970 19.051 -15.174 1.00 51.72 79 ALA A N 1
ATOM 609 C CA . ALA A 1 79 ? 6.340 17.755 -15.711 1.00 51.72 79 ALA A CA 1
ATOM 610 C C . ALA A 1 79 ? 7.818 17.556 -15.389 1.00 51.72 79 ALA A C 1
ATOM 612 O O . ALA A 1 79 ? 8.660 18.351 -15.818 1.00 51.72 79 ALA A O 1
ATOM 613 N N . ALA A 1 80 ? 8.113 16.579 -14.529 1.00 57.31 80 ALA A N 1
ATOM 614 C CA . ALA A 1 80 ? 9.490 16.290 -14.189 1.00 57.31 80 ALA A CA 1
ATOM 615 C C . ALA A 1 80 ? 10.200 16.019 -15.524 1.00 57.31 80 ALA A C 1
ATOM 617 O O . ALA A 1 80 ? 9.658 15.262 -16.338 1.00 57.31 80 ALA A O 1
ATOM 618 N N . PRO A 1 81 ? 11.341 16.675 -15.800 1.00 58.03 81 PRO A N 1
ATOM 619 C CA . PRO A 1 81 ? 12.046 16.492 -17.062 1.00 58.03 81 PRO A CA 1
ATOM 620 C C . PRO A 1 81 ? 12.242 14.996 -17.294 1.00 58.03 81 PRO A C 1
ATOM 622 O O . PRO A 1 81 ? 12.466 14.272 -16.327 1.00 58.03 81 PRO A O 1
ATOM 625 N N . ALA A 1 82 ? 12.129 14.527 -18.540 1.00 50.28 82 ALA A N 1
ATOM 626 C CA . ALA A 1 82 ? 12.286 13.115 -18.879 1.00 50.28 82 ALA A CA 1
ATOM 627 C C . ALA A 1 82 ? 13.654 12.612 -18.386 1.00 50.28 82 ALA A C 1
ATOM 629 O O . ALA A 1 82 ? 14.684 12.783 -19.038 1.00 50.28 82 ALA A O 1
ATOM 630 N N . LEU A 1 83 ? 13.682 12.053 -17.175 1.00 57.97 83 LEU A N 1
ATOM 631 C CA . LEU A 1 83 ? 14.903 11.567 -16.561 1.00 57.97 83 LEU A CA 1
ATOM 632 C C . LEU A 1 83 ? 15.269 10.266 -17.265 1.00 57.97 83 LEU A C 1
ATOM 634 O O . LEU A 1 83 ? 14.464 9.339 -17.356 1.00 57.97 83 LEU A O 1
ATOM 638 N N . THR A 1 84 ? 16.502 10.192 -17.756 1.00 62.84 84 THR A N 1
ATOM 639 C CA . THR A 1 84 ? 17.067 8.957 -18.299 1.00 62.84 84 THR A CA 1
ATOM 640 C C . THR A 1 84 ? 16.952 7.831 -17.263 1.00 62.84 84 THR A C 1
ATOM 642 O O . THR A 1 84 ? 17.056 8.070 -16.058 1.00 62.84 84 THR A O 1
ATOM 645 N N . ARG A 1 85 ? 16.751 6.583 -17.718 1.00 60.19 85 ARG A N 1
ATOM 646 C CA . ARG A 1 85 ? 16.525 5.378 -16.881 1.00 60.19 85 ARG A CA 1
ATOM 647 C C . ARG A 1 85 ? 17.469 5.276 -15.671 1.00 60.19 85 ARG A C 1
ATOM 649 O O . ARG A 1 85 ? 17.063 4.853 -14.595 1.00 60.19 85 ARG A O 1
ATOM 656 N N . ARG A 1 86 ? 18.717 5.726 -15.840 1.00 53.50 86 ARG A N 1
ATOM 657 C CA . ARG A 1 86 ? 19.776 5.727 -14.819 1.00 53.50 86 ARG A CA 1
ATOM 658 C C . ARG A 1 86 ? 19.549 6.743 -13.690 1.00 53.50 86 ARG A C 1
ATOM 660 O O . ARG A 1 86 ? 19.900 6.469 -12.551 1.00 53.50 86 ARG A O 1
ATOM 667 N N . ARG A 1 87 ? 18.946 7.899 -13.989 1.00 54.50 87 ARG A N 1
ATOM 668 C CA . ARG A 1 87 ? 18.601 8.929 -12.996 1.00 54.50 87 ARG A CA 1
ATOM 669 C C . ARG A 1 87 ? 17.332 8.595 -12.217 1.00 54.50 87 ARG A C 1
ATOM 671 O O . ARG A 1 87 ? 17.227 9.011 -11.073 1.00 54.50 87 ARG A O 1
ATOM 678 N N . ARG A 1 88 ? 16.411 7.822 -12.805 1.00 60.00 88 ARG A N 1
ATOM 679 C CA . ARG A 1 88 ? 15.184 7.368 -12.129 1.00 60.00 88 ARG A CA 1
ATOM 680 C C . ARG A 1 88 ? 15.500 6.458 -10.932 1.00 60.00 88 ARG A C 1
ATOM 682 O O . ARG A 1 88 ? 14.980 6.693 -9.854 1.00 60.00 88 ARG A O 1
ATOM 689 N N . LEU A 1 89 ? 16.445 5.526 -11.103 1.00 64.25 89 LEU A N 1
ATOM 690 C CA . LEU A 1 89 ? 16.943 4.648 -10.031 1.00 64.25 89 LEU A CA 1
ATOM 691 C C . LEU A 1 89 ? 17.592 5.416 -8.873 1.00 64.25 89 LEU A C 1
ATOM 693 O O . LEU A 1 89 ? 17.365 5.093 -7.714 1.00 64.25 89 LEU A O 1
ATOM 697 N N . LEU A 1 90 ? 18.387 6.446 -9.179 1.00 64.88 90 LEU A N 1
ATOM 698 C CA . LEU A 1 90 ? 19.003 7.275 -8.141 1.00 64.88 90 LEU A CA 1
ATOM 699 C C . LEU A 1 90 ? 17.964 8.124 -7.401 1.00 64.88 90 LEU A C 1
ATOM 701 O O . LEU A 1 90 ? 18.072 8.267 -6.191 1.00 64.88 90 LEU A O 1
ATOM 705 N N . TYR A 1 91 ? 16.954 8.641 -8.106 1.00 61.34 91 TYR A N 1
ATOM 706 C CA . TYR A 1 91 ? 15.915 9.483 -7.511 1.00 61.34 91 TYR A CA 1
ATOM 707 C C . TYR A 1 91 ? 15.021 8.712 -6.526 1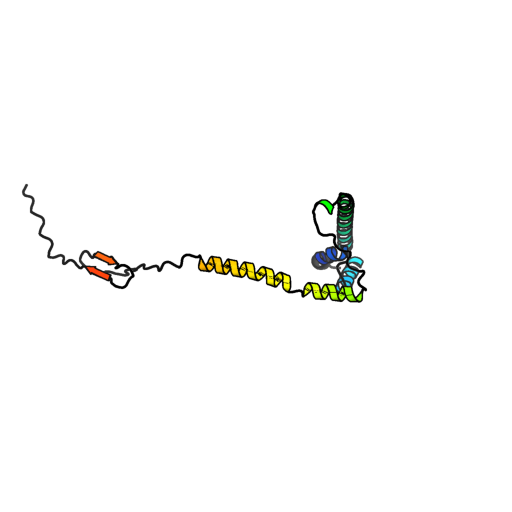.00 61.34 91 TYR A C 1
ATOM 709 O O . TYR A 1 91 ? 14.695 9.250 -5.469 1.00 61.34 91 TYR A O 1
ATOM 717 N N . ASP A 1 92 ? 14.683 7.452 -6.827 1.00 60.72 92 ASP A N 1
ATOM 718 C CA . ASP A 1 92 ? 13.929 6.583 -5.907 1.00 60.72 92 ASP A CA 1
ATOM 719 C C . ASP A 1 92 ? 14.722 6.256 -4.638 1.00 60.72 92 ASP A C 1
ATOM 721 O O . ASP A 1 92 ? 14.203 6.389 -3.530 1.00 60.72 92 ASP A O 1
ATOM 725 N N . VAL A 1 93 ? 16.011 5.921 -4.772 1.00 58.47 93 VAL A N 1
ATOM 726 C CA . VAL A 1 93 ? 16.868 5.622 -3.612 1.00 58.47 93 VAL A CA 1
ATOM 727 C C . VAL A 1 93 ? 17.076 6.862 -2.741 1.00 58.47 93 VAL A C 1
ATOM 729 O O . VAL A 1 93 ? 17.024 6.768 -1.517 1.00 58.47 93 VAL A O 1
ATOM 732 N N . THR A 1 94 ? 17.263 8.044 -3.337 1.00 57.66 94 THR A N 1
ATOM 733 C CA . THR A 1 94 ? 17.465 9.275 -2.556 1.00 57.66 94 THR A CA 1
ATOM 734 C C . THR A 1 94 ? 16.190 9.781 -1.893 1.00 57.66 94 THR A C 1
ATOM 736 O O . THR A 1 94 ? 16.275 10.371 -0.824 1.00 57.66 94 THR A O 1
ATOM 739 N N . ARG A 1 95 ? 15.008 9.535 -2.476 1.00 57.41 95 ARG A N 1
ATOM 740 C CA . ARG A 1 95 ? 13.728 9.934 -1.869 1.00 57.41 95 ARG A CA 1
ATOM 741 C C . ARG A 1 95 ? 13.379 9.079 -0.652 1.00 57.41 95 ARG A C 1
ATOM 743 O O . ARG A 1 95 ? 12.743 9.580 0.269 1.00 57.41 95 ARG A O 1
ATOM 750 N N . TRP A 1 96 ? 13.815 7.819 -0.631 1.00 54.75 96 TRP A N 1
ATOM 751 C CA . TRP A 1 96 ? 13.642 6.947 0.533 1.00 54.75 96 TRP A CA 1
ATOM 752 C C . TRP A 1 96 ? 14.540 7.346 1.711 1.00 54.75 96 TRP A C 1
ATOM 754 O O . TRP A 1 96 ? 14.206 7.082 2.861 1.00 54.75 96 TRP A O 1
ATOM 764 N N . PHE A 1 97 ? 15.650 8.028 1.417 1.00 51.62 97 PHE A N 1
ATOM 765 C CA . PHE A 1 97 ? 16.634 8.479 2.397 1.00 51.62 97 PHE A CA 1
ATOM 766 C C . PHE A 1 97 ? 16.581 9.970 2.715 1.00 51.62 97 PHE A C 1
ATOM 768 O O . PHE A 1 97 ? 17.441 10.416 3.465 1.00 51.62 97 PHE A O 1
ATOM 775 N N . ASP A 1 98 ? 15.623 10.741 2.190 1.00 52.00 98 ASP A N 1
ATOM 776 C CA . ASP A 1 98 ? 15.521 12.165 2.516 1.00 52.00 98 ASP A CA 1
ATOM 777 C C . ASP A 1 98 ? 14.984 12.300 3.958 1.00 52.00 98 ASP A C 1
ATOM 779 O O . ASP A 1 98 ? 13.795 12.068 4.196 1.00 52.00 98 ASP A O 1
ATOM 783 N N . PRO A 1 99 ? 15.832 12.600 4.962 1.00 52.44 99 PRO A N 1
ATOM 784 C CA . PRO A 1 99 ? 15.454 12.541 6.374 1.00 52.44 99 PRO A CA 1
ATOM 785 C C . PRO A 1 99 ? 14.707 13.809 6.818 1.00 52.44 99 PRO A C 1
ATOM 787 O O . PRO A 1 99 ? 14.228 13.906 7.950 1.00 52.44 99 PRO A O 1
ATOM 790 N N . TRP A 1 100 ? 14.601 14.804 5.936 1.00 55.34 100 TRP A N 1
ATOM 791 C CA . TRP A 1 100 ? 14.092 16.125 6.270 1.00 55.34 100 TRP A CA 1
ATOM 792 C C . TRP A 1 100 ? 12.614 16.193 6.693 1.00 55.34 100 TRP A C 1
ATOM 794 O O . TRP A 1 100 ? 12.333 16.931 7.641 1.00 55.34 100 TRP A O 1
ATOM 804 N N . PRO A 1 101 ? 11.657 15.440 6.105 1.00 54.56 101 PRO A N 1
ATOM 805 C CA . PRO A 1 101 ? 10.273 15.489 6.573 1.00 54.56 101 PRO A CA 1
ATOM 806 C C . PRO A 1 101 ? 10.070 14.767 7.917 1.00 54.56 101 PRO A C 1
ATOM 808 O O . PRO A 1 101 ? 9.176 15.143 8.671 1.00 54.56 101 PRO A O 1
ATOM 811 N N . VAL A 1 102 ? 10.917 13.789 8.268 1.00 55.28 102 VAL A N 1
ATOM 812 C CA . VAL A 1 102 ? 10.855 13.096 9.571 1.00 55.28 102 VAL A CA 1
ATOM 813 C C . VAL A 1 102 ? 11.429 13.974 10.690 1.00 55.28 102 VAL A C 1
ATOM 815 O O . VAL A 1 102 ? 10.880 14.011 11.791 1.00 55.28 102 VAL A O 1
ATOM 818 N N . LEU A 1 103 ? 12.481 14.750 10.404 1.00 53.19 103 LEU A N 1
ATOM 819 C CA . LEU A 1 103 ? 13.088 15.669 11.375 1.00 53.19 103 LEU A CA 1
ATOM 820 C C . LEU A 1 103 ? 12.222 16.908 11.673 1.00 53.19 103 LEU A C 1
ATOM 822 O O . LEU A 1 103 ? 12.267 17.424 12.787 1.00 53.19 103 LEU A O 1
ATOM 826 N N . ALA A 1 104 ? 11.406 17.377 10.723 1.00 55.66 104 ALA A N 1
ATOM 827 C CA . ALA A 1 104 ? 10.499 18.504 10.964 1.00 55.66 104 ALA A CA 1
ATOM 828 C C . ALA A 1 104 ? 9.282 18.116 11.831 1.00 55.66 104 ALA A C 1
ATOM 830 O O . ALA A 1 104 ? 8.828 18.912 12.652 1.00 55.66 104 ALA A O 1
ATOM 831 N N . GLY A 1 105 ? 8.771 16.886 11.689 1.00 54.41 105 GLY A N 1
ATOM 832 C CA . GLY A 1 105 ? 7.630 16.401 12.473 1.00 54.41 105 GLY A CA 1
ATOM 833 C C . GLY A 1 105 ? 7.966 16.093 13.937 1.00 54.41 105 GLY A C 1
ATOM 834 O O . GLY A 1 105 ? 7.145 16.333 14.824 1.00 54.41 105 GLY A O 1
ATOM 835 N N . SER A 1 106 ? 9.182 15.608 14.219 1.00 59.25 106 SER A N 1
ATOM 836 C CA . SER A 1 106 ? 9.580 15.217 15.580 1.00 59.25 106 SER A CA 1
ATOM 837 C C . SER A 1 106 ? 9.743 16.407 16.530 1.00 59.25 106 SER A C 1
ATOM 839 O O . SER A 1 106 ? 9.414 16.293 17.712 1.00 59.25 106 SER A O 1
ATOM 841 N N . ALA A 1 107 ? 10.188 17.563 16.028 1.00 68.12 107 ALA A N 1
ATOM 842 C CA . ALA A 1 107 ? 10.399 18.754 16.849 1.00 68.12 107 ALA A CA 1
ATOM 843 C C . ALA A 1 107 ? 9.086 19.296 17.444 1.00 68.12 107 ALA A C 1
ATOM 845 O O . ALA A 1 107 ? 9.053 19.685 18.612 1.00 68.12 107 ALA A O 1
ATOM 846 N N . ALA A 1 108 ? 7.991 19.268 16.676 1.00 72.12 108 ALA A N 1
ATOM 847 C CA . ALA A 1 108 ? 6.686 19.732 17.144 1.00 72.12 108 ALA A CA 1
ATOM 848 C C . ALA A 1 108 ? 6.109 18.822 18.242 1.00 72.12 108 ALA A C 1
ATOM 850 O O . ALA A 1 108 ? 5.611 19.312 19.254 1.00 72.12 108 ALA A O 1
ATOM 851 N N . LEU A 1 109 ? 6.231 17.500 18.080 1.00 74.00 109 LEU A N 1
ATOM 852 C CA . LEU A 1 109 ? 5.800 16.526 19.088 1.00 74.00 109 LEU A CA 1
ATOM 853 C C . LEU A 1 109 ? 6.630 16.626 20.373 1.00 74.00 109 LEU A C 1
ATOM 855 O O . LEU A 1 109 ? 6.062 16.628 21.462 1.00 74.00 109 LEU A O 1
ATOM 859 N N . ALA A 1 110 ? 7.953 16.775 20.260 1.00 78.81 110 ALA A N 1
ATOM 860 C CA . ALA A 1 110 ? 8.824 16.958 21.419 1.00 78.81 110 ALA A CA 1
ATOM 861 C C . ALA A 1 110 ? 8.498 18.253 22.182 1.00 78.81 110 ALA A C 1
ATOM 863 O O . ALA A 1 110 ? 8.383 18.227 23.406 1.00 78.81 110 ALA A O 1
ATOM 864 N N . ALA A 1 111 ? 8.278 19.367 21.474 1.00 80.62 111 ALA A N 1
ATOM 865 C CA . ALA A 1 111 ? 7.878 20.631 22.090 1.00 80.62 111 ALA A CA 1
ATOM 866 C C . ALA A 1 111 ? 6.514 20.530 22.795 1.00 80.62 111 ALA A C 1
ATOM 868 O O . ALA A 1 111 ? 6.346 21.080 23.882 1.00 80.62 111 ALA A O 1
ATOM 869 N N . LEU A 1 112 ? 5.563 19.788 22.219 1.00 84.00 112 LEU A N 1
ATOM 870 C CA . LEU A 1 112 ? 4.242 19.573 22.810 1.00 84.00 112 LEU A CA 1
ATOM 871 C C . LEU A 1 112 ? 4.325 18.705 24.074 1.00 84.00 112 LEU A C 1
ATOM 873 O O . LEU A 1 112 ? 3.748 19.068 25.096 1.00 84.00 112 LEU A O 1
ATOM 877 N N . VAL A 1 113 ? 5.102 17.617 24.051 1.00 84.88 113 VAL A N 1
ATOM 878 C CA . VAL A 1 113 ? 5.340 16.770 25.235 1.00 84.88 113 VAL A CA 1
ATOM 879 C C . VAL A 1 113 ? 6.030 17.559 26.347 1.00 84.88 113 VAL A C 1
ATOM 881 O O . VAL A 1 113 ? 5.602 17.484 27.495 1.00 84.88 113 VAL A O 1
ATOM 884 N N . ILE A 1 114 ? 7.051 18.355 26.017 1.00 85.56 114 ILE A N 1
ATOM 885 C CA . ILE A 1 114 ? 7.732 19.218 26.990 1.00 85.56 114 ILE A CA 1
ATOM 886 C C . ILE A 1 114 ? 6.748 20.247 27.560 1.00 85.56 114 ILE A C 1
ATOM 888 O O . ILE A 1 114 ? 6.651 20.377 28.775 1.00 85.56 114 ILE A O 1
ATOM 892 N N . GLY A 1 115 ? 5.956 20.923 26.726 1.00 86.31 115 GLY A N 1
ATOM 893 C CA . GLY A 1 115 ? 4.955 21.886 27.196 1.00 86.31 115 GLY A CA 1
ATOM 894 C C . GLY A 1 115 ? 3.929 21.272 28.155 1.00 86.31 115 GLY A C 1
ATOM 895 O O . GLY A 1 115 ? 3.618 21.866 29.189 1.00 86.31 115 GLY A O 1
ATOM 896 N N . VAL A 1 116 ? 3.454 20.056 27.861 1.00 82.69 116 VAL A N 1
ATOM 897 C CA . VAL A 1 116 ? 2.542 19.309 28.742 1.00 82.69 116 VAL A CA 1
ATOM 898 C C . VAL A 1 116 ? 3.231 18.923 30.051 1.00 82.69 116 VAL A C 1
ATOM 900 O O . VAL A 1 116 ? 2.641 19.097 31.114 1.00 82.69 116 VAL A O 1
ATOM 903 N N . LEU A 1 117 ? 4.484 18.462 30.003 1.00 81.38 117 LEU A N 1
ATOM 904 C CA . LEU A 1 117 ? 5.228 18.057 31.198 1.00 81.38 117 LEU A CA 1
ATOM 905 C C . LEU A 1 117 ? 5.515 19.238 32.140 1.00 81.38 117 LEU A C 1
ATOM 907 O O . LEU A 1 117 ? 5.477 19.070 33.352 1.00 81.38 117 LEU A O 1
ATOM 911 N N . TRP A 1 118 ? 5.767 20.432 31.592 1.00 79.44 118 TRP A N 1
ATOM 912 C CA . TRP A 1 118 ? 5.979 21.655 32.378 1.00 79.44 118 TRP A CA 1
ATOM 913 C C . TRP A 1 118 ? 4.680 22.253 32.932 1.00 79.44 118 TRP A C 1
ATOM 915 O O . TRP A 1 118 ? 4.715 22.946 33.944 1.00 79.44 118 TRP A O 1
ATOM 925 N N . SER A 1 119 ? 3.543 21.994 32.279 1.00 80.81 119 SER A N 1
ATOM 926 C CA . SER A 1 119 ? 2.226 22.488 32.714 1.00 80.81 119 SER A CA 1
ATOM 927 C C . SER A 1 119 ? 1.510 21.532 33.667 1.00 80.81 119 SER A C 1
ATOM 929 O O . SER A 1 119 ? 0.479 21.893 34.234 1.00 80.81 119 SER A O 1
ATOM 931 N N . ALA A 1 120 ? 2.017 20.307 33.826 1.00 74.56 120 ALA A N 1
ATOM 932 C CA . ALA A 1 120 ? 1.442 19.346 34.747 1.00 74.56 120 ALA A CA 1
ATOM 933 C C . ALA A 1 120 ? 1.606 19.866 36.189 1.00 74.56 120 ALA A C 1
ATOM 935 O O . ALA A 1 120 ? 2.732 20.168 36.596 1.00 74.56 120 ALA A O 1
ATOM 936 N N . PRO A 1 121 ? 0.515 19.986 36.971 1.00 75.00 121 PRO A N 1
ATOM 937 C CA . PRO A 1 121 ? 0.620 20.311 38.386 1.00 75.00 121 PRO A CA 1
ATOM 938 C C . PRO A 1 121 ? 1.531 19.274 39.044 1.00 75.00 121 PRO A C 1
ATOM 940 O O . PRO A 1 121 ? 1.331 18.068 38.883 1.00 75.00 121 PRO A O 1
ATOM 943 N N . GLY A 1 122 ? 2.582 19.757 39.712 1.00 74.12 122 GLY A N 1
ATOM 944 C CA . GLY A 1 122 ? 3.554 18.893 40.371 1.00 74.12 122 GLY A CA 1
ATOM 945 C C . GLY A 1 122 ? 2.854 17.939 41.341 1.00 74.12 122 GLY A C 1
ATOM 946 O O . GLY A 1 122 ? 1.801 18.296 41.875 1.00 74.12 122 GLY A O 1
ATOM 947 N N . PRO A 1 123 ? 3.403 16.731 41.566 1.00 70.44 123 PRO A N 1
ATOM 948 C CA . PRO A 1 123 ? 2.828 15.797 42.521 1.00 70.44 123 PRO A CA 1
ATOM 949 C C . PRO A 1 123 ? 2.707 16.512 43.865 1.00 70.44 123 PRO A C 1
ATOM 951 O O . PRO A 1 123 ? 3.719 16.923 44.438 1.00 70.44 123 PRO A O 1
ATOM 954 N N . GLU A 1 124 ? 1.473 16.718 44.334 1.00 67.81 124 GLU A N 1
ATOM 955 C CA . GLU A 1 124 ? 1.259 17.260 45.668 1.00 67.81 124 GLU A CA 1
ATOM 956 C C . GLU A 1 124 ? 1.992 16.338 46.645 1.00 67.81 124 GLU A C 1
ATOM 958 O O . GLU A 1 124 ? 1.768 15.122 46.612 1.00 67.81 124 GLU A O 1
ATOM 963 N N . PRO A 1 125 ? 2.909 16.865 47.476 1.00 63.50 125 PRO A N 1
ATOM 964 C CA . PRO A 1 125 ? 3.556 16.047 48.479 1.00 63.50 125 PRO A CA 1
ATOM 965 C C . PRO A 1 125 ? 2.449 15.523 49.386 1.00 63.50 125 PRO A C 1
ATOM 967 O O . PRO A 1 125 ? 1.820 16.289 50.118 1.00 63.50 125 PRO A O 1
ATOM 970 N N . SER A 1 126 ? 2.185 14.219 49.307 1.00 57.75 126 SER A N 1
ATOM 971 C CA . SER A 1 126 ? 1.249 13.539 50.185 1.00 57.75 126 SER A CA 1
ATOM 972 C C . SER A 1 126 ? 1.842 13.569 51.587 1.00 57.75 126 SER A C 1
ATOM 974 O O . SER A 1 126 ? 2.508 12.634 52.026 1.00 57.75 126 SER A O 1
ATOM 976 N N . ASN A 1 127 ? 1.626 14.671 52.299 1.00 57.50 127 ASN A N 1
ATOM 977 C CA . ASN A 1 127 ? 2.025 14.843 53.687 1.00 57.50 127 ASN A CA 1
ATOM 978 C C . ASN A 1 127 ? 1.007 14.133 54.593 1.00 57.50 127 ASN A C 1
ATOM 980 O O . ASN A 1 127 ? 0.469 14.690 55.548 1.00 57.50 127 ASN A O 1
ATOM 984 N N . ARG A 1 128 ? 0.678 12.895 54.216 1.00 50.34 128 ARG A N 1
ATOM 985 C CA . ARG A 1 128 ? -0.171 11.996 54.972 1.00 50.34 128 ARG A CA 1
ATOM 986 C C . ARG A 1 128 ? 0.725 11.385 56.038 1.00 50.34 128 ARG A C 1
ATOM 988 O O . ARG A 1 128 ? 1.461 10.440 55.785 1.00 50.34 128 ARG A O 1
ATOM 995 N N . VAL A 1 129 ? 0.714 12.003 57.212 1.00 58.34 129 VAL A N 1
ATOM 996 C CA . VAL A 1 129 ? 1.303 11.423 58.416 1.00 58.34 129 VAL A CA 1
ATOM 997 C C . VAL A 1 129 ? 0.396 10.260 58.814 1.00 58.34 129 VAL A C 1
ATOM 999 O O . VAL A 1 129 ? -0.612 10.462 59.488 1.00 58.34 129 VAL A O 1
ATOM 1002 N N . ASP A 1 130 ? 0.700 9.057 58.328 1.00 54.16 130 ASP A N 1
ATOM 1003 C CA . ASP A 1 130 ? 0.070 7.833 58.821 1.00 54.16 130 ASP A CA 1
ATOM 1004 C C . ASP A 1 130 ? 0.604 7.586 60.241 1.00 54.16 130 ASP A C 1
ATOM 1006 O O . ASP A 1 130 ? 1.740 7.164 60.454 1.00 54.16 130 ASP A O 1
ATOM 1010 N N . ILE A 1 131 ? -0.204 7.944 61.240 1.00 58.97 131 ILE A N 1
ATOM 1011 C CA . ILE A 1 131 ? 0.089 7.682 62.650 1.00 58.97 131 ILE A CA 1
ATOM 1012 C C . ILE A 1 131 ? -0.221 6.207 62.904 1.00 58.97 131 ILE A C 1
ATOM 1014 O O . ILE A 1 131 ? -1.374 5.824 63.086 1.00 58.97 131 ILE 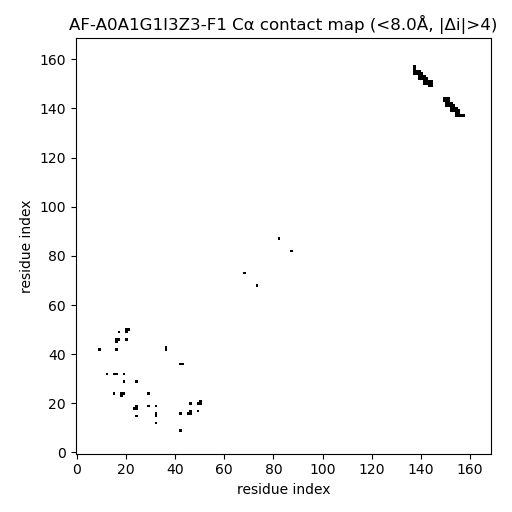A O 1
ATOM 1018 N N . GLU A 1 132 ? 0.815 5.373 62.886 1.00 58.19 132 GLU A N 1
ATOM 1019 C CA . GLU A 1 132 ? 0.668 3.913 62.928 1.00 58.19 132 GLU A CA 1
ATOM 1020 C C . GLU A 1 132 ? 0.263 3.378 64.316 1.00 58.19 132 GLU A C 1
ATOM 1022 O O . GLU A 1 132 ? -0.311 2.293 64.418 1.00 58.19 132 GLU A O 1
ATOM 1027 N N . ARG A 1 133 ? 0.496 4.139 65.397 1.00 53.53 133 ARG A N 1
ATOM 1028 C CA . ARG A 1 133 ? -0.058 3.858 66.733 1.00 53.53 133 ARG A CA 1
ATOM 1029 C C . ARG A 1 133 ? 0.178 5.020 67.696 1.00 53.53 133 ARG A C 1
ATOM 1031 O O . ARG A 1 133 ? 1.292 5.529 67.776 1.00 53.53 133 ARG A O 1
ATOM 1038 N N . LEU A 1 134 ? -0.849 5.401 68.455 1.00 55.81 134 LEU A N 1
ATOM 1039 C CA . LEU A 1 134 ? -0.737 6.325 69.585 1.00 55.81 134 LEU A CA 1
ATOM 1040 C C . LEU A 1 134 ? -1.276 5.617 70.836 1.00 55.81 134 LEU A C 1
ATOM 1042 O O . LEU A 1 134 ? -2.487 5.491 71.000 1.00 55.81 134 LEU A O 1
ATOM 1046 N N . ASP A 1 135 ? -0.384 5.140 71.703 1.00 63.41 135 ASP A N 1
ATOM 1047 C CA . ASP A 1 135 ? -0.746 4.623 73.028 1.00 63.41 135 ASP A CA 1
ATOM 1048 C C . ASP A 1 135 ? -0.734 5.796 74.021 1.00 63.41 135 ASP A C 1
ATOM 1050 O O . ASP A 1 135 ? 0.216 5.991 74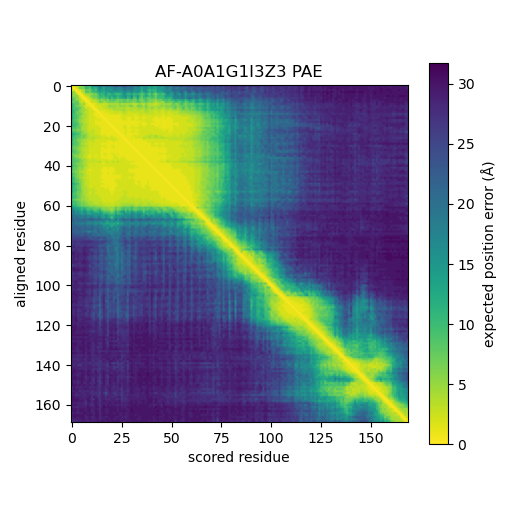.777 1.00 63.41 135 ASP A O 1
ATOM 1054 N N . ALA A 1 136 ? -1.768 6.638 73.970 1.00 63.28 136 ALA A N 1
ATOM 1055 C CA . ALA A 1 136 ? -1.988 7.702 74.947 1.00 63.28 136 ALA A CA 1
ATOM 1056 C C . ALA A 1 136 ? -3.290 7.428 75.708 1.00 63.28 136 ALA A C 1
ATOM 1058 O O . ALA A 1 136 ? -4.332 7.190 75.102 1.00 63.28 136 ALA A O 1
ATOM 1059 N N . ALA A 1 137 ? -3.238 7.473 77.041 1.00 63.72 137 ALA A N 1
ATOM 1060 C CA . ALA A 1 137 ? -4.393 7.228 77.911 1.00 63.72 137 ALA A CA 1
ATOM 1061 C C . ALA A 1 137 ? -5.365 8.428 78.008 1.00 63.72 137 ALA A C 1
ATOM 1063 O O . ALA A 1 137 ? -6.331 8.373 78.765 1.00 63.72 137 ALA A O 1
ATOM 1064 N N . GLY A 1 138 ? -5.122 9.503 77.248 1.00 68.88 138 GLY A N 1
ATOM 1065 C CA . GLY A 1 138 ? -5.892 10.747 77.276 1.00 68.88 138 GLY A CA 1
ATOM 1066 C C . GLY A 1 138 ? -6.043 11.385 75.888 1.00 68.88 138 GLY A C 1
ATOM 1067 O O . GLY A 1 138 ? -5.399 10.947 74.931 1.00 68.88 138 GLY A O 1
ATOM 1068 N N . PRO A 1 139 ? -6.913 12.401 75.745 1.00 64.69 139 PRO A N 1
ATOM 1069 C CA . PRO A 1 139 ? -7.152 13.069 74.470 1.00 64.69 139 PRO A CA 1
ATOM 1070 C C . PRO A 1 139 ? -5.892 13.805 73.996 1.00 64.69 139 PRO A C 1
ATOM 1072 O O . PRO A 1 139 ? -5.294 14.577 74.741 1.00 64.69 139 PRO A O 1
ATOM 1075 N N . VAL A 1 140 ? -5.502 13.587 72.737 1.00 65.94 140 VAL A N 1
ATOM 1076 C CA . VAL A 1 140 ? -4.345 14.240 72.108 1.00 65.94 140 VAL A CA 1
ATOM 1077 C C . VAL A 1 140 ? -4.811 15.040 70.902 1.00 65.94 140 VAL A C 1
ATOM 1079 O O . VAL A 1 140 ? -5.552 14.537 70.058 1.00 65.94 140 VAL A O 1
ATOM 1082 N N . MET A 1 141 ? -4.348 16.284 70.804 1.00 70.94 141 MET A N 1
ATOM 1083 C CA . MET A 1 141 ? -4.602 17.150 69.658 1.00 70.94 141 MET A CA 1
ATOM 1084 C C . MET A 1 141 ? -3.290 17.431 68.928 1.00 70.94 141 MET A C 1
ATOM 1086 O O . MET A 1 141 ? -2.320 17.906 69.521 1.00 70.94 141 MET A O 1
ATOM 1090 N N . VAL A 1 142 ? -3.279 17.148 67.625 1.00 68.31 142 VAL A N 1
ATOM 1091 C CA . VAL A 1 142 ? -2.130 17.380 66.745 1.00 68.31 142 VAL A CA 1
ATOM 1092 C C . VAL A 1 142 ? -2.512 18.438 65.723 1.00 68.31 142 VAL A C 1
ATOM 1094 O O . VAL A 1 142 ? -3.426 18.235 64.926 1.00 68.31 142 VAL A O 1
ATOM 1097 N N . ILE A 1 143 ? -1.804 19.566 65.739 1.00 72.56 143 ILE A N 1
ATOM 1098 C CA . ILE A 1 143 ? -1.970 20.625 64.742 1.00 72.56 143 ILE A CA 1
ATOM 1099 C C . ILE A 1 143 ? -0.732 20.600 63.842 1.00 72.56 143 ILE A C 1
ATOM 1101 O O . ILE A 1 143 ? 0.364 20.934 64.307 1.00 72.56 143 ILE A O 1
ATOM 1105 N N . PRO A 1 144 ? -0.861 20.184 62.570 1.00 64.88 144 PRO A N 1
ATOM 1106 C CA . PRO A 1 144 ? 0.267 20.189 61.653 1.00 64.88 144 PRO A CA 1
ATOM 1107 C C . PRO A 1 144 ? 0.667 21.636 61.338 1.00 64.88 144 PRO A C 1
ATOM 1109 O O . PRO A 1 144 ? -0.144 22.435 60.870 1.00 64.88 144 PRO A O 1
ATOM 1112 N N . GLY A 1 145 ? 1.926 21.989 61.611 1.00 65.19 145 GLY A N 1
ATOM 1113 C CA . GLY A 1 145 ? 2.470 23.299 61.272 1.00 65.19 145 GLY A CA 1
ATOM 1114 C C . GLY A 1 145 ? 2.595 23.475 59.759 1.00 65.19 145 GLY A C 1
ATOM 1115 O O . GLY A 1 145 ? 2.957 22.549 59.027 1.00 65.19 145 GLY A O 1
ATOM 1116 N N . ASN A 1 146 ? 2.309 24.684 59.279 1.00 58.69 146 ASN A N 1
ATOM 1117 C CA . ASN A 1 146 ? 2.337 24.991 57.855 1.00 58.69 146 ASN A CA 1
ATOM 1118 C C . ASN A 1 146 ? 3.755 24.765 57.284 1.00 58.69 146 ASN A C 1
ATOM 1120 O O . ASN A 1 146 ? 4.723 25.378 57.737 1.00 58.69 146 ASN A O 1
ATOM 1124 N N . GLY A 1 147 ? 3.888 23.854 56.317 1.00 65.81 147 GLY A N 1
ATOM 1125 C CA . GLY A 1 147 ? 5.164 23.539 55.664 1.00 65.81 147 GLY A CA 1
ATOM 1126 C C . GLY A 1 147 ? 6.050 22.487 56.350 1.00 65.81 147 GLY A C 1
ATOM 1127 O O . GLY A 1 147 ? 7.234 22.413 56.026 1.00 65.81 147 GLY A O 1
ATOM 1128 N N . GLY A 1 148 ? 5.524 21.682 57.282 1.00 58.62 148 GLY A N 1
ATOM 1129 C CA . GLY A 1 148 ? 6.171 20.437 57.736 1.00 58.62 148 GLY A CA 1
ATOM 1130 C C . GLY A 1 148 ? 7.433 20.585 58.597 1.00 58.62 148 GLY A C 1
ATOM 1131 O O . GLY A 1 148 ? 8.096 19.590 58.868 1.00 58.62 148 GLY A O 1
ATOM 1132 N N . ARG A 1 149 ? 7.788 21.799 59.040 1.00 59.06 149 ARG A N 1
ATOM 1133 C CA . ARG A 1 149 ? 9.001 22.021 59.856 1.00 59.06 149 ARG A CA 1
ATOM 1134 C C . ARG A 1 149 ? 8.772 21.948 61.363 1.00 59.06 149 ARG A C 1
ATOM 1136 O O . ARG A 1 149 ? 9.744 21.934 62.109 1.00 59.06 149 ARG A O 1
ATOM 1143 N N . MET A 1 150 ? 7.521 21.924 61.821 1.00 58.59 150 MET A N 1
ATOM 1144 C CA . MET A 1 150 ? 7.210 21.875 63.248 1.00 58.59 150 MET A CA 1
ATOM 1145 C C . MET A 1 150 ? 5.844 21.229 63.482 1.00 58.59 150 MET A C 1
ATOM 1147 O O . MET A 1 150 ? 4.838 21.693 62.946 1.00 58.59 150 MET A O 1
ATOM 1151 N N . THR A 1 151 ? 5.815 20.179 64.301 1.00 67.62 151 THR A N 1
ATOM 1152 C CA . THR A 1 151 ? 4.585 19.552 64.798 1.00 67.62 151 THR A CA 1
ATOM 1153 C C . THR A 1 151 ? 4.508 19.823 66.291 1.00 67.62 151 THR A C 1
ATOM 1155 O O . THR A 1 151 ? 5.430 19.473 67.025 1.00 67.62 151 THR A O 1
ATOM 1158 N N . ILE A 1 152 ? 3.431 20.469 66.736 1.00 70.06 152 ILE A N 1
ATOM 1159 C CA . ILE A 1 152 ? 3.182 20.714 68.158 1.00 70.06 152 ILE A CA 1
ATOM 1160 C C . ILE A 1 152 ? 2.172 19.670 68.629 1.00 70.06 152 ILE A C 1
ATOM 1162 O O . ILE A 1 152 ? 1.081 19.564 68.066 1.00 70.06 152 ILE A O 1
ATOM 1166 N N . ILE A 1 153 ? 2.549 18.897 69.645 1.00 74.19 153 ILE A N 1
ATOM 1167 C CA . ILE A 1 153 ? 1.706 17.868 70.256 1.00 74.19 153 ILE A CA 1
ATOM 1168 C C . ILE A 1 153 ? 1.342 18.360 71.655 1.00 74.19 153 ILE A C 1
ATOM 1170 O O . ILE A 1 153 ? 2.230 18.579 72.476 1.00 74.19 153 ILE A O 1
ATOM 1174 N N . TRP A 1 154 ? 0.048 18.554 71.908 1.00 71.62 154 TRP A N 1
ATOM 1175 C CA . TRP A 1 154 ? -0.464 18.904 73.233 1.00 71.62 154 TRP A CA 1
ATOM 1176 C C . TRP A 1 154 ? -0.989 17.643 73.922 1.00 71.62 154 TRP A C 1
ATOM 1178 O O . TRP A 1 154 ? -1.804 16.918 73.346 1.00 71.62 154 TRP A O 1
ATOM 1188 N N . LEU A 1 155 ? -0.511 17.394 75.141 1.00 72.25 155 LEU A N 1
ATOM 1189 C CA . LEU A 1 155 ? -0.941 16.303 76.015 1.00 72.25 155 LEU A CA 1
ATOM 1190 C C . LEU A 1 155 ? -1.750 16.914 77.166 1.00 72.25 155 LEU A C 1
ATOM 1192 O O . LEU A 1 155 ? -1.261 17.833 77.821 1.00 72.25 155 LEU A O 1
ATOM 1196 N N . PHE A 1 156 ? -2.974 16.436 77.388 1.00 69.88 156 PHE A N 1
ATOM 1197 C CA . PHE A 1 156 ? -3.790 16.822 78.541 1.00 69.88 156 PHE A CA 1
ATOM 1198 C C . PHE A 1 156 ? -3.716 15.710 79.593 1.00 69.88 156 PHE A C 1
ATOM 1200 O O . PHE A 1 156 ? -4.023 14.560 79.274 1.00 69.88 156 PHE A O 1
ATOM 1207 N N . ASP A 1 157 ? -3.321 16.041 80.823 1.00 69.19 157 ASP A N 1
ATOM 1208 C CA . ASP A 1 157 ? -3.381 15.099 81.944 1.00 69.19 157 ASP A CA 1
ATOM 1209 C C . ASP A 1 157 ? -4.838 14.900 82.382 1.00 69.19 157 ASP A C 1
ATOM 1211 O O . ASP A 1 157 ? -5.598 15.856 82.552 1.00 69.19 157 ASP A O 1
ATOM 1215 N N . ALA A 1 158 ? -5.242 13.639 82.541 1.00 63.09 158 ALA A N 1
ATOM 1216 C CA . ALA A 1 158 ? -6.620 13.268 82.867 1.00 63.09 158 ALA A CA 1
ATOM 1217 C C . ALA A 1 158 ? -7.046 13.685 84.289 1.00 63.09 158 ALA A C 1
ATOM 1219 O O . ALA A 1 158 ? -8.242 13.755 84.571 1.00 63.09 158 ALA A O 1
ATOM 1220 N N . ASP A 1 159 ? -6.084 13.999 85.159 1.00 65.38 159 ASP A N 1
ATOM 1221 C CA . ASP A 1 159 ? -6.319 14.316 86.570 1.00 65.38 159 ASP A CA 1
ATOM 1222 C C . ASP A 1 159 ? -6.773 15.769 86.815 1.00 65.38 159 ASP A C 1
ATOM 1224 O O . ASP A 1 159 ? -7.182 16.101 87.925 1.00 65.38 159 ASP A O 1
ATOM 1228 N N . ASP A 1 160 ? -6.768 16.624 85.786 1.00 60.62 160 ASP A N 1
ATOM 1229 C CA . ASP A 1 160 ? -7.142 18.046 85.892 1.00 60.62 160 ASP A CA 1
ATOM 1230 C C . ASP A 1 160 ? -8.597 18.333 85.468 1.00 60.62 160 ASP A C 1
ATOM 1232 O O . ASP A 1 160 ? -9.007 19.485 85.306 1.00 60.62 160 ASP A O 1
ATOM 1236 N N . GLN A 1 161 ? -9.412 17.291 85.269 1.00 62.38 161 GLN A N 1
ATOM 1237 C CA . GLN A 1 161 ? -10.822 17.454 84.925 1.00 62.38 161 GLN A CA 1
ATOM 1238 C C . GLN A 1 161 ? -11.635 17.738 86.206 1.00 62.38 161 GLN A C 1
ATOM 1240 O O . GLN A 1 161 ? -11.782 16.843 87.041 1.00 62.38 161 GLN A O 1
ATOM 1245 N N . PRO A 1 162 ? -12.171 18.962 86.407 1.00 64.44 162 PRO A N 1
ATOM 1246 C CA . PRO A 1 162 ? -12.921 19.280 87.616 1.00 64.44 162 PRO A CA 1
ATOM 1247 C C . PRO A 1 162 ? -14.150 18.374 87.698 1.00 64.44 162 PRO A C 1
ATOM 1249 O O . PRO A 1 162 ? -14.924 18.277 86.743 1.00 64.44 162 PRO A O 1
ATOM 1252 N N . ALA A 1 163 ? -14.293 17.690 88.837 1.00 70.19 163 ALA A N 1
ATOM 1253 C CA . ALA A 1 163 ? -15.359 16.727 89.082 1.00 70.19 163 ALA A CA 1
ATOM 1254 C C . ALA A 1 163 ? -16.730 17.306 88.678 1.00 70.19 163 ALA A C 1
ATOM 1256 O O . ALA A 1 163 ? -17.019 18.465 89.004 1.00 70.19 163 ALA A O 1
ATOM 1257 N N . PRO A 1 164 ? -17.582 16.533 87.978 1.00 66.31 164 PRO A N 1
ATOM 1258 C CA . PRO A 1 164 ? -18.889 17.017 87.564 1.00 66.31 164 PRO A CA 1
ATOM 1259 C C . PRO A 1 164 ? -19.690 17.403 88.809 1.00 66.31 164 PRO A C 1
ATOM 1261 O O . PRO A 1 164 ? -19.825 16.608 89.740 1.00 66.31 164 PRO A O 1
ATOM 1264 N N . ALA A 1 165 ? -20.182 18.644 88.835 1.00 63.97 165 ALA A N 1
ATOM 1265 C CA . ALA A 1 165 ? -20.976 19.167 89.936 1.00 63.97 165 ALA A CA 1
ATOM 1266 C C . ALA A 1 165 ? -22.144 18.214 90.224 1.00 63.97 165 ALA A C 1
ATOM 1268 O O . ALA A 1 165 ? -22.978 17.955 89.351 1.00 63.97 165 ALA A O 1
ATOM 1269 N N . ALA A 1 166 ? -22.162 17.671 91.444 1.00 59.00 166 ALA A N 1
ATOM 1270 C CA . ALA A 1 166 ? -23.230 16.815 91.925 1.00 59.00 166 ALA A CA 1
ATOM 1271 C C . ALA A 1 166 ? -24.562 17.557 91.774 1.00 59.00 166 ALA A C 1
ATOM 1273 O O . ALA A 1 166 ? -24.754 18.645 92.314 1.00 59.00 166 ALA A O 1
ATOM 1274 N N . THR A 1 167 ? -25.462 16.982 90.989 1.00 63.84 167 THR A N 1
ATOM 1275 C CA . THR A 1 167 ? -26.828 17.468 90.832 1.00 63.84 167 THR A CA 1
ATOM 1276 C C . THR A 1 167 ? -27.636 16.911 92.001 1.00 63.84 167 THR A C 1
ATOM 1278 O O . THR A 1 167 ? -27.918 15.718 92.048 1.00 63.84 167 THR A O 1
ATOM 1281 N N . GLU A 1 168 ? -27.945 17.759 92.985 1.00 58.28 168 GLU A N 1
ATOM 1282 C CA . GLU A 1 168 ? -28.945 17.462 94.016 1.00 58.28 168 GLU A CA 1
ATOM 1283 C C . GLU A 1 168 ? -30.342 17.473 93.382 1.00 58.28 168 GLU A C 1
ATOM 1285 O O . GLU A 1 168 ? -30.821 18.534 92.980 1.00 58.28 168 GLU A O 1
ATOM 1290 N N . THR A 1 169 ? -30.991 16.307 93.325 1.00 57.31 169 THR A N 1
ATOM 1291 C CA . THR A 1 169 ? -32.457 16.141 93.277 1.00 57.31 169 THR A CA 1
ATOM 1292 C C . THR A 1 169 ? -32.850 14.799 93.864 1.00 57.31 169 THR A C 1
ATOM 1294 O O . THR A 1 169 ? -32.233 13.795 93.440 1.00 57.31 169 THR A O 1
#

Secondary structure (DSSP, 8-state):
--HHHHHHHHHHHHHHHHHHHTT---HHHHHHHHHHHHH-HHHHHHHHHHHHHHHHHHHHHHHHHTTTGGGGTPPP--------HHHHHHHHHHHHT--HHHHHHHHHHHHHHHHHHHHSPP--------------SS-EEEEEPTTSS-EEEEE--GGGSPPPPP---

Solvent-accessible surface area (backbone atoms only — not comparable to full-atom values): 10823 Å² total; per-residue (Å²): 136,64,74,77,58,58,56,57,55,50,65,71,42,50,69,56,41,55,38,45,57,72,69,70,51,61,69,75,60,34,53,51,52,54,55,47,48,75,74,32,68,68,60,44,55,51,37,54,50,51,43,51,52,55,48,54,52,52,53,53,48,56,64,49,60,70,64,59,61,73,78,73,68,64,75,78,78,70,76,73,74,89,63,54,76,74,54,49,58,53,51,56,58,49,62,77,62,57,60,62,71,62,60,61,56,51,53,58,54,51,52,50,52,50,52,50,63,71,67,49,78,70,83,74,80,79,82,71,80,77,79,88,75,82,98,61,101,47,72,72,55,77,54,82,36,91,86,77,83,49,76,55,77,51,80,52,70,77,85,76,64,76,76,79,79,81,80,88,128